Protein AF-A0A5E9G3K6-F1 (afdb_monomer_lite)

Structure (mmCIF, N/CA/C/O backbone):
data_AF-A0A5E9G3K6-F1
#
_entry.id   AF-A0A5E9G3K6-F1
#
loop_
_atom_site.group_PDB
_atom_site.id
_atom_site.type_symbol
_atom_site.label_atom_id
_atom_site.label_alt_id
_atom_site.label_comp_id
_atom_site.label_asym_id
_atom_site.label_entity_id
_atom_site.label_seq_id
_atom_site.pdbx_PDB_ins_code
_atom_site.Cartn_x
_atom_site.Cartn_y
_atom_site.Cartn_z
_atom_site.occupancy
_atom_site.B_iso_or_equiv
_atom_site.auth_seq_id
_atom_site.auth_comp_id
_atom_site.auth_asym_id
_atom_site.auth_atom_id
_atom_site.pdbx_PDB_model_num
ATOM 1 N N . MET A 1 1 ? -11.742 11.467 -11.207 1.00 72.12 1 MET A N 1
ATOM 2 C CA . MET A 1 1 ? -10.871 10.324 -10.913 1.00 72.12 1 MET A CA 1
ATOM 3 C C . MET A 1 1 ? -11.009 10.097 -9.427 1.00 72.12 1 MET A C 1
ATOM 5 O O . MET A 1 1 ? -10.835 11.053 -8.679 1.00 72.12 1 MET A O 1
ATOM 9 N N . THR A 1 2 ? -11.538 8.949 -9.041 1.00 92.94 2 THR A N 1
ATOM 10 C CA . THR A 1 2 ? -11.787 8.596 -7.640 1.00 92.94 2 THR A CA 1
ATOM 11 C C . THR A 1 2 ? -10.501 8.088 -6.991 1.00 92.94 2 THR A C 1
ATOM 13 O O . THR A 1 2 ? -9.568 7.714 -7.699 1.00 92.94 2 THR A O 1
ATOM 16 N N . LEU A 1 3 ? -10.462 8.061 -5.657 1.00 92.44 3 LEU A N 1
ATOM 17 C CA . LEU A 1 3 ? -9.342 7.488 -4.906 1.00 92.44 3 LEU A CA 1
ATOM 18 C C . LEU A 1 3 ? -9.062 6.037 -5.337 1.00 92.44 3 LEU A C 1
ATOM 20 O O . LEU A 1 3 ? -7.922 5.688 -5.617 1.00 92.44 3 LEU A O 1
ATOM 24 N N . ASP A 1 4 ? -10.109 5.221 -5.479 1.00 90.19 4 ASP A N 1
ATOM 25 C CA . ASP A 1 4 ? -9.979 3.824 -5.912 1.00 90.19 4 ASP A CA 1
ATOM 26 C C . ASP A 1 4 ? -9.375 3.710 -7.323 1.00 90.19 4 ASP A C 1
ATOM 28 O O . ASP A 1 4 ? -8.453 2.928 -7.542 1.00 90.19 4 ASP A O 1
ATOM 32 N N . GLU A 1 5 ? -9.823 4.541 -8.272 1.00 93.38 5 GLU A N 1
ATOM 33 C CA . GLU A 1 5 ? -9.261 4.578 -9.633 1.00 93.38 5 GLU A CA 1
ATOM 34 C C . GLU A 1 5 ? -7.786 5.010 -9.646 1.00 93.38 5 GLU A C 1
ATOM 36 O O . GLU A 1 5 ? -7.011 4.579 -10.503 1.00 93.38 5 GLU A O 1
ATOM 41 N N . GLU A 1 6 ? -7.383 5.891 -8.731 1.00 94.88 6 GLU A N 1
ATOM 42 C CA . GLU A 1 6 ? -5.995 6.325 -8.608 1.00 94.88 6 GLU A CA 1
ATOM 43 C C . GLU A 1 6 ? -5.096 5.195 -8.118 1.00 94.88 6 GLU A C 1
ATOM 45 O O . GLU A 1 6 ? -4.076 4.903 -8.752 1.00 94.88 6 GLU A O 1
ATOM 50 N N . LEU A 1 7 ? -5.519 4.521 -7.048 1.00 94.88 7 LEU A N 1
ATOM 51 C CA . LEU A 1 7 ? -4.824 3.368 -6.486 1.00 94.88 7 LEU A CA 1
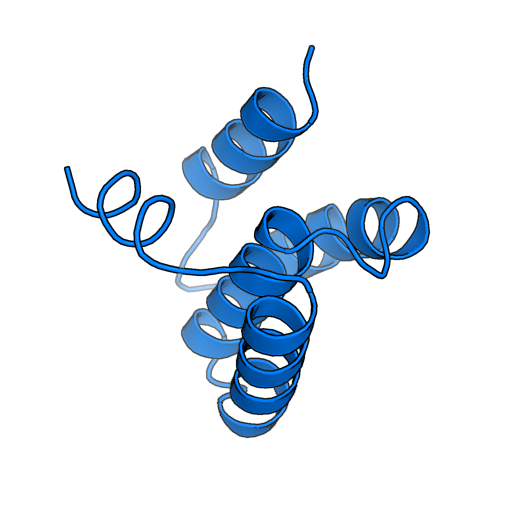ATOM 52 C C . LEU A 1 7 ? -4.707 2.243 -7.521 1.00 94.88 7 LEU A C 1
ATOM 54 O O . LEU A 1 7 ? -3.608 1.742 -7.761 1.00 94.88 7 LEU A O 1
ATOM 58 N N . ASP A 1 8 ? -5.793 1.909 -8.219 1.00 93.94 8 ASP A N 1
ATOM 59 C CA . ASP A 1 8 ? -5.780 0.862 -9.244 1.00 93.94 8 ASP A CA 1
ATOM 60 C C . ASP A 1 8 ? -4.798 1.186 -10.384 1.00 93.94 8 ASP A C 1
ATOM 62 O O . ASP A 1 8 ? -4.088 0.300 -10.875 1.00 93.94 8 ASP A O 1
ATOM 66 N N . ARG A 1 9 ? -4.684 2.460 -10.791 1.00 95.00 9 ARG A N 1
ATOM 67 C CA . ARG A 1 9 ? -3.705 2.880 -11.811 1.00 95.00 9 ARG A CA 1
ATOM 68 C C . ARG A 1 9 ? -2.269 2.738 -11.326 1.00 95.00 9 ARG A C 1
ATOM 70 O O . ARG A 1 9 ? -1.451 2.220 -12.085 1.00 95.00 9 ARG A O 1
ATOM 77 N N . ILE A 1 10 ? -1.974 3.154 -10.093 1.00 95.56 10 ILE A N 1
ATOM 78 C CA . ILE A 1 10 ? -0.644 2.990 -9.481 1.00 95.56 10 ILE A CA 1
ATOM 79 C C . ILE A 1 10 ? -0.260 1.505 -9.472 1.00 95.56 10 ILE A C 1
ATOM 81 O O . ILE A 1 10 ? 0.824 1.135 -9.923 1.00 95.56 10 ILE A O 1
ATOM 85 N N . PHE A 1 11 ? -1.182 0.633 -9.059 1.00 92.06 11 PHE A N 1
ATOM 86 C CA . PHE A 1 11 ? -0.924 -0.804 -8.998 1.00 92.06 11 PHE A CA 1
ATOM 87 C C . PHE A 1 11 ? -0.843 -1.479 -10.364 1.00 92.06 11 PHE A C 1
ATOM 89 O O . PHE A 1 11 ? -0.136 -2.481 -10.491 1.00 92.06 11 PHE A O 1
ATOM 96 N N . THR A 1 12 ? -1.528 -0.957 -11.380 1.00 94.00 12 THR A N 1
ATOM 97 C CA . THR A 1 12 ? -1.489 -1.504 -12.744 1.00 94.00 12 THR A CA 1
ATOM 98 C C . THR A 1 12 ? -0.107 -1.359 -13.380 1.00 94.00 12 THR A C 1
ATOM 100 O O . THR A 1 12 ? 0.321 -2.248 -14.114 1.00 94.00 12 THR A O 1
ATOM 103 N N . VAL A 1 13 ? 0.603 -0.263 -13.099 1.00 92.94 13 VAL A N 1
ATOM 104 C CA . VAL A 1 13 ? 1.901 0.049 -13.728 1.00 92.94 13 VAL A CA 1
ATOM 105 C C . VAL A 1 13 ? 3.113 -0.333 -12.874 1.00 92.94 13 VAL A C 1
ATOM 107 O O . VAL A 1 13 ? 4.240 -0.048 -13.272 1.00 92.94 13 VAL A O 1
ATOM 110 N N . ARG A 1 14 ? 2.902 -0.962 -11.710 1.00 95.12 14 ARG A N 1
ATOM 111 C CA . ARG A 1 14 ? 3.987 -1.287 -10.774 1.00 95.12 14 ARG A CA 1
ATOM 112 C C . ARG A 1 14 ? 4.998 -2.265 -11.369 1.00 95.12 14 ARG A C 1
ATOM 114 O O . ARG A 1 14 ? 4.618 -3.277 -11.962 1.00 95.12 14 ARG A O 1
ATOM 121 N N . ASP A 1 15 ? 6.277 -2.016 -11.111 1.00 95.56 15 ASP A N 1
ATOM 122 C CA . ASP A 1 15 ? 7.332 -2.999 -11.330 1.00 95.56 15 ASP A CA 1
ATOM 123 C C . ASP A 1 15 ? 7.561 -3.783 -10.036 1.00 95.56 15 ASP A C 1
ATOM 125 O O . ASP A 1 15 ? 7.973 -3.238 -9.019 1.00 95.56 15 ASP A O 1
ATOM 129 N N . ARG A 1 16 ? 7.300 -5.090 -10.058 1.00 94.25 16 ARG A N 1
ATOM 130 C CA . ARG A 1 16 ? 7.516 -5.942 -8.878 1.00 94.25 16 ARG A CA 1
ATOM 131 C C . ARG A 1 16 ? 8.998 -6.156 -8.559 1.00 94.25 16 ARG A C 1
ATOM 133 O O . ARG A 1 16 ? 9.300 -6.600 -7.459 1.00 94.25 16 ARG A O 1
ATOM 140 N N . ASN A 1 17 ? 9.902 -5.865 -9.496 1.00 95.62 17 ASN A N 1
ATOM 141 C CA . ASN A 1 17 ? 11.347 -5.901 -9.263 1.00 95.62 17 ASN A CA 1
ATOM 142 C C . ASN A 1 17 ? 11.878 -4.575 -8.696 1.00 95.62 17 ASN A C 1
ATOM 144 O O . ASN A 1 17 ? 12.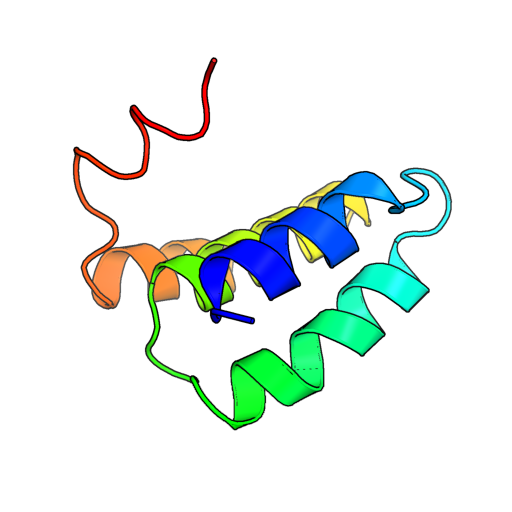960 -4.566 -8.115 1.00 95.62 17 ASN A O 1
ATOM 148 N N . ASP A 1 18 ? 11.126 -3.480 -8.853 1.00 96.31 18 ASP A N 1
ATOM 149 C CA . ASP A 1 18 ? 11.423 -2.163 -8.287 1.00 96.31 18 ASP A CA 1
ATOM 150 C C . ASP A 1 18 ? 10.132 -1.485 -7.809 1.00 96.31 18 ASP A C 1
ATOM 152 O O . ASP A 1 18 ? 9.453 -0.752 -8.530 1.00 96.31 18 ASP A O 1
ATOM 156 N N . MET A 1 19 ? 9.783 -1.760 -6.555 1.00 97.38 19 MET A N 1
ATOM 157 C CA . MET A 1 19 ? 8.558 -1.255 -5.941 1.00 97.38 19 MET A CA 1
ATOM 158 C C . MET A 1 19 ? 8.698 0.163 -5.380 1.00 97.38 19 MET A C 1
ATOM 160 O O . MET A 1 19 ? 7.682 0.750 -4.999 1.00 97.38 19 MET A O 1
ATOM 164 N N . GLN A 1 20 ? 9.905 0.743 -5.341 1.00 97.56 20 GLN A N 1
ATOM 165 C CA . GLN A 1 20 ? 10.120 2.062 -4.741 1.00 97.56 20 GLN A CA 1
ATOM 166 C C . GLN A 1 20 ? 9.273 3.163 -5.408 1.00 97.56 20 GLN A C 1
ATOM 168 O O . GLN A 1 20 ? 8.605 3.889 -4.675 1.00 97.56 20 GLN A O 1
ATOM 173 N N . PRO A 1 21 ? 9.155 3.241 -6.751 1.00 98.12 21 PRO A N 1
ATOM 174 C CA . PRO A 1 21 ? 8.271 4.214 -7.396 1.00 98.12 21 PRO A CA 1
ATOM 175 C C . PRO A 1 21 ? 6.793 4.039 -7.025 1.00 98.12 21 PRO A C 1
ATOM 177 O O . PRO A 1 21 ? 6.046 5.013 -6.964 1.00 98.12 21 PRO A O 1
ATOM 180 N N . THR A 1 22 ? 6.361 2.801 -6.764 1.00 98.06 22 THR A N 1
ATOM 181 C CA . THR A 1 22 ? 4.983 2.514 -6.337 1.00 98.06 22 THR A CA 1
ATOM 182 C C . THR A 1 22 ? 4.758 3.013 -4.915 1.00 98.06 22 THR A C 1
ATOM 184 O O . THR A 1 22 ? 3.760 3.674 -4.648 1.00 98.06 22 THR A O 1
ATOM 187 N N . ILE A 1 23 ? 5.706 2.747 -4.012 1.00 98.19 23 ILE A N 1
ATOM 188 C CA . ILE A 1 23 ? 5.670 3.245 -2.632 1.00 98.19 23 ILE A CA 1
ATOM 189 C C . ILE A 1 23 ? 5.653 4.778 -2.632 1.00 98.19 23 ILE A C 1
ATOM 191 O O . ILE A 1 23 ? 4.777 5.376 -2.011 1.00 98.19 23 ILE A O 1
ATOM 195 N N . ASP A 1 24 ? 6.548 5.413 -3.388 1.00 98.25 24 ASP A N 1
ATOM 196 C CA . ASP A 1 24 ? 6.647 6.873 -3.478 1.00 98.25 24 ASP A CA 1
ATOM 197 C C . ASP A 1 24 ? 5.357 7.515 -4.010 1.00 98.25 24 ASP A C 1
ATOM 199 O O . ASP A 1 24 ? 4.979 8.595 -3.558 1.00 98.25 24 ASP A O 1
ATOM 203 N N . ALA A 1 25 ? 4.648 6.847 -4.927 1.00 97.75 25 ALA A N 1
ATOM 204 C CA . ALA A 1 25 ? 3.351 7.303 -5.423 1.00 97.75 25 ALA A CA 1
ATOM 205 C C . ALA A 1 25 ? 2.222 7.163 -4.383 1.00 97.75 25 ALA A C 1
ATOM 207 O O . ALA A 1 25 ? 1.294 7.969 -4.378 1.00 97.75 25 ALA A O 1
ATOM 208 N N . LEU A 1 26 ? 2.293 6.166 -3.494 1.00 97.88 26 LEU A N 1
ATOM 209 C CA . LEU A 1 26 ? 1.273 5.922 -2.467 1.00 97.88 26 LEU A CA 1
ATOM 210 C C . LEU A 1 26 ? 1.450 6.794 -1.217 1.00 97.88 26 LEU A C 1
ATOM 212 O O . LEU A 1 26 ? 0.463 7.103 -0.552 1.00 97.88 26 LEU A O 1
ATOM 216 N N . LEU A 1 27 ? 2.676 7.208 -0.880 1.00 98.00 27 LEU A N 1
ATOM 217 C CA . LEU A 1 27 ? 2.948 7.983 0.339 1.00 98.00 27 LEU A CA 1
ATOM 218 C C . LEU A 1 27 ? 2.201 9.333 0.414 1.00 98.00 27 LEU A C 1
ATOM 220 O O . LEU A 1 27 ? 1.676 9.641 1.486 1.00 98.00 27 LEU A O 1
ATOM 224 N N . PRO A 1 28 ? 2.085 10.136 -0.665 1.00 98.19 28 PRO A N 1
ATOM 225 C CA . PRO A 1 28 ? 1.253 11.339 -0.655 1.00 98.19 28 PRO A CA 1
ATOM 226 C C . PRO A 1 28 ? -0.225 11.029 -0.392 1.00 98.19 28 PRO A C 1
ATOM 228 O O . PRO A 1 28 ? -0.859 11.707 0.412 1.00 98.19 28 PRO A O 1
ATOM 231 N N . ILE A 1 29 ? -0.750 9.956 -0.992 1.00 97.81 29 ILE A N 1
ATOM 232 C CA . ILE A 1 29 ? -2.143 9.525 -0.808 1.00 97.81 29 ILE A CA 1
ATOM 233 C C . ILE A 1 29 ? -2.379 9.098 0.644 1.00 97.81 29 ILE A C 1
ATOM 235 O O . ILE A 1 29 ? -3.381 9.472 1.247 1.00 97.81 29 ILE A O 1
ATOM 239 N N . LEU A 1 30 ? -1.430 8.373 1.242 1.00 97.94 30 LEU A N 1
ATOM 240 C CA . LEU A 1 30 ? -1.464 8.025 2.662 1.00 97.94 30 LEU A CA 1
ATOM 241 C C . LEU A 1 30 ? -1.447 9.265 3.561 1.00 97.94 30 LEU A C 1
ATOM 243 O O . LEU A 1 30 ? -2.145 9.292 4.571 1.00 97.94 30 LEU A O 1
ATOM 247 N N . ALA A 1 31 ? -0.676 10.294 3.213 1.00 97.81 31 ALA A N 1
ATOM 248 C CA . ALA A 1 31 ? -0.644 11.534 3.984 1.00 97.81 31 ALA A CA 1
ATOM 249 C C . ALA A 1 31 ? -1.990 12.283 3.939 1.00 97.81 31 ALA A C 1
ATOM 251 O O . ALA A 1 31 ? -2.394 12.873 4.942 1.00 97.81 31 ALA A O 1
ATOM 252 N N . GLU A 1 32 ? -2.695 12.236 2.806 1.00 97.75 32 GLU A N 1
ATOM 253 C CA . GLU A 1 32 ? -4.033 12.822 2.642 1.00 97.75 32 GLU A CA 1
ATOM 254 C C . GLU A 1 32 ? -5.137 11.967 3.291 1.00 97.75 32 GLU A C 1
ATOM 256 O O . GLU A 1 32 ? -6.118 12.501 3.815 1.00 97.75 32 GLU A O 1
ATOM 261 N N . HIS A 1 33 ? -4.950 10.644 3.320 1.00 96.25 33 HIS A N 1
ATOM 262 C CA . HIS A 1 33 ? -5.922 9.657 3.793 1.00 96.25 33 HIS A CA 1
ATOM 263 C C . HIS A 1 33 ? -5.321 8.674 4.825 1.00 96.25 33 HIS A C 1
ATOM 265 O O . HIS A 1 33 ? -5.344 7.459 4.616 1.00 96.25 33 HIS A O 1
ATOM 271 N N . PRO A 1 34 ? -4.826 9.150 5.985 1.00 96.44 34 PRO A N 1
ATOM 272 C CA . PRO A 1 34 ? -4.018 8.337 6.907 1.00 96.44 34 PRO A CA 1
ATOM 273 C C . PRO A 1 34 ? -4.790 7.229 7.635 1.00 96.44 34 PRO A C 1
ATOM 275 O O . PRO A 1 34 ? -4.184 6.339 8.221 1.00 96.44 34 PRO A O 1
ATOM 278 N N . ALA A 1 35 ? -6.121 7.293 7.631 1.00 93.38 35 ALA A N 1
ATOM 279 C CA . ALA A 1 35 ? -7.000 6.313 8.263 1.00 93.38 35 ALA A CA 1
ATOM 280 C C . ALA A 1 35 ? -7.897 5.594 7.244 1.00 93.38 35 ALA A C 1
ATOM 282 O O . ALA A 1 35 ? -8.869 4.952 7.636 1.00 93.38 35 ALA A O 1
ATOM 283 N N . ASP A 1 36 ? -7.618 5.728 5.945 1.00 94.88 36 ASP A N 1
ATOM 284 C CA . ASP A 1 36 ? -8.371 5.008 4.926 1.00 94.88 36 ASP A CA 1
ATOM 285 C C . ASP A 1 36 ? -7.876 3.559 4.828 1.00 94.88 36 ASP A C 1
ATOM 287 O O . ASP A 1 36 ? -6.705 3.282 4.564 1.00 94.88 36 ASP A O 1
ATOM 291 N N . ALA A 1 37 ? -8.793 2.621 5.060 1.00 93.56 37 ALA A N 1
ATOM 292 C CA . ALA A 1 37 ? -8.501 1.195 5.092 1.00 93.56 37 ALA A CA 1
ATOM 293 C C . ALA A 1 37 ? -7.913 0.663 3.771 1.00 93.56 37 ALA A C 1
ATOM 295 O O . ALA A 1 37 ? -7.040 -0.206 3.802 1.00 93.56 37 ALA A O 1
ATOM 296 N N . ARG A 1 38 ? -8.366 1.175 2.618 1.00 93.38 38 ARG A N 1
ATOM 297 C CA . ARG A 1 38 ? -7.873 0.771 1.294 1.00 93.38 38 ARG A CA 1
ATOM 298 C C . ARG A 1 38 ? -6.457 1.277 1.081 1.00 93.38 38 ARG A C 1
ATOM 300 O O . ARG A 1 38 ? -5.603 0.505 0.657 1.00 93.38 38 ARG A O 1
ATOM 307 N N . VAL A 1 39 ? -6.209 2.545 1.407 1.00 96.19 39 VAL A N 1
ATOM 308 C CA . VAL A 1 39 ? -4.886 3.170 1.264 1.00 96.19 39 VAL A CA 1
ATOM 309 C C . VAL A 1 39 ? -3.861 2.460 2.145 1.00 96.19 39 VAL A C 1
ATOM 311 O O . VAL A 1 39 ? -2.805 2.066 1.656 1.00 96.19 39 VAL A O 1
ATOM 314 N N . LEU A 1 40 ? -4.194 2.216 3.416 1.00 96.69 40 LEU A N 1
ATOM 315 C CA . LEU A 1 40 ? -3.337 1.473 4.344 1.00 96.69 40 LEU A CA 1
ATOM 316 C C . LEU A 1 40 ? -3.035 0.057 3.832 1.00 96.69 40 LEU A C 1
ATOM 318 O O . LEU A 1 40 ? -1.889 -0.386 3.887 1.00 96.69 40 LEU A O 1
ATOM 322 N N . TYR A 1 41 ? -4.039 -0.638 3.291 1.00 94.75 41 TYR A N 1
ATOM 323 C CA . TYR A 1 41 ? -3.858 -1.974 2.722 1.00 94.75 41 TYR A CA 1
ATOM 324 C C . TYR A 1 41 ? -2.912 -1.972 1.516 1.00 94.75 41 TYR A C 1
ATOM 326 O O . TYR A 1 41 ? -1.997 -2.790 1.449 1.00 94.75 41 TYR A O 1
ATOM 334 N N . GLU A 1 42 ? -3.102 -1.039 0.586 1.00 95.94 42 GLU A N 1
ATOM 335 C CA . GLU A 1 42 ? -2.280 -0.947 -0.618 1.00 95.94 42 GLU A CA 1
ATOM 336 C C . GLU A 1 42 ? -0.834 -0.536 -0.301 1.00 95.94 42 GLU A C 1
ATOM 338 O O . GLU A 1 42 ? 0.111 -1.123 -0.827 1.00 95.94 42 GLU A O 1
ATOM 343 N N . VAL A 1 43 ? -0.624 0.392 0.638 1.00 97.81 43 VAL A N 1
ATOM 344 C CA . VAL A 1 43 ? 0.725 0.716 1.135 1.00 97.81 43 VAL A CA 1
ATOM 345 C C . VAL A 1 43 ? 1.384 -0.521 1.754 1.00 97.81 43 VAL A C 1
ATOM 347 O O . VAL A 1 43 ? 2.541 -0.815 1.447 1.00 97.81 43 VAL A O 1
ATOM 350 N N . GLY A 1 44 ? 0.643 -1.286 2.562 1.00 96.88 44 GLY A N 1
ATOM 351 C CA . GLY A 1 44 ? 1.111 -2.564 3.101 1.00 96.88 44 GLY A CA 1
ATOM 352 C C . GLY A 1 44 ? 1.549 -3.533 2.001 1.00 96.88 44 GLY A C 1
ATOM 353 O O . GLY A 1 44 ? 2.676 -4.025 2.033 1.00 96.88 44 GLY A O 1
ATOM 354 N N . GLY A 1 45 ? 0.715 -3.725 0.975 1.00 95.81 45 GLY A N 1
ATOM 355 C CA . GLY A 1 45 ? 1.019 -4.578 -0.181 1.00 95.81 45 GLY A CA 1
ATOM 356 C C . GLY A 1 45 ? 2.236 -4.128 -0.987 1.00 95.81 45 GLY A C 1
ATOM 357 O O . GLY A 1 45 ? 2.995 -4.965 -1.494 1.00 95.81 45 GLY A O 1
ATOM 358 N N . ALA A 1 46 ? 2.465 -2.818 -1.081 1.00 97.50 46 ALA A N 1
ATOM 359 C CA . ALA A 1 46 ? 3.634 -2.275 -1.755 1.00 97.50 46 ALA A CA 1
ATOM 360 C C . ALA A 1 46 ? 4.934 -2.595 -0.997 1.00 97.50 46 ALA A C 1
ATOM 362 O O . ALA A 1 46 ? 5.896 -3.067 -1.609 1.00 97.50 46 ALA A O 1
ATOM 363 N N . TYR A 1 47 ? 4.946 -2.411 0.328 1.00 97.88 47 TYR A N 1
ATOM 364 C CA . TYR A 1 47 ? 6.087 -2.768 1.178 1.00 97.88 47 TYR A CA 1
ATOM 365 C C . TYR A 1 47 ? 6.339 -4.277 1.230 1.00 97.88 47 TYR A C 1
ATOM 367 O O . TYR A 1 47 ? 7.494 -4.695 1.195 1.00 97.88 47 TYR A O 1
ATOM 375 N N . ASP A 1 48 ? 5.282 -5.088 1.258 1.00 97.00 48 ASP A N 1
ATOM 376 C CA . ASP A 1 48 ? 5.368 -6.552 1.246 1.00 97.00 48 ASP A CA 1
ATOM 377 C C . ASP A 1 48 ? 6.049 -7.045 -0.039 1.00 97.00 48 ASP A C 1
ATO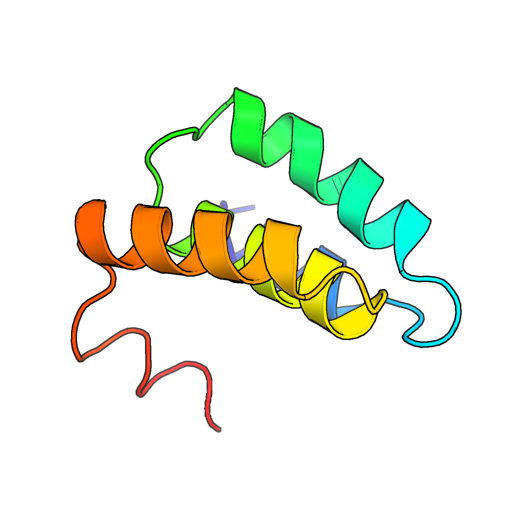M 379 O O . ASP A 1 48 ? 7.055 -7.752 -0.008 1.00 97.00 48 ASP A O 1
ATOM 383 N N . THR A 1 49 ? 5.598 -6.535 -1.193 1.00 96.12 49 THR A N 1
ATOM 384 C CA . THR A 1 49 ? 6.210 -6.844 -2.498 1.00 96.12 49 THR A CA 1
ATOM 385 C C . THR A 1 49 ? 7.668 -6.364 -2.579 1.00 96.12 49 THR A C 1
ATOM 387 O O . THR A 1 49 ? 8.480 -6.988 -3.257 1.00 96.12 49 THR A O 1
ATOM 390 N N . ALA A 1 50 ? 8.024 -5.286 -1.872 1.00 97.25 50 ALA A N 1
ATOM 391 C CA . ALA A 1 50 ? 9.397 -4.785 -1.768 1.00 97.25 50 ALA A CA 1
ATOM 392 C C . ALA A 1 50 ? 10.283 -5.579 -0.779 1.00 97.25 50 ALA A C 1
ATOM 394 O O . ALA A 1 50 ? 11.445 -5.219 -0.584 1.00 97.25 50 ALA A O 1
ATOM 395 N N . GLY A 1 51 ? 9.754 -6.620 -0.124 1.00 96.56 51 GLY A N 1
ATOM 396 C CA . GLY A 1 51 ? 10.465 -7.430 0.873 1.00 96.56 51 GLY A CA 1
ATOM 397 C C . GLY A 1 51 ? 10.560 -6.793 2.265 1.00 96.56 51 GLY A C 1
ATOM 398 O O . GLY A 1 51 ? 11.323 -7.259 3.109 1.00 96.56 51 GLY A O 1
ATOM 399 N N . GLN A 1 52 ? 9.804 -5.725 2.527 1.00 97.38 52 GLN A N 1
ATOM 400 C CA . GLN A 1 52 ? 9.756 -5.024 3.815 1.00 97.38 52 GLN A CA 1
ATOM 401 C C . GLN A 1 52 ? 8.572 -5.512 4.662 1.00 97.38 52 GLN A C 1
ATOM 403 O O . GLN A 1 52 ? 7.706 -4.737 5.071 1.00 97.38 52 GLN A O 1
ATOM 408 N N . GLU A 1 53 ? 8.551 -6.814 4.943 1.00 93.44 53 GLU A N 1
ATOM 409 C CA . GLU A 1 53 ? 7.433 -7.519 5.590 1.00 93.44 53 GLU A CA 1
ATOM 410 C C . GLU A 1 53 ? 7.026 -6.913 6.946 1.00 93.44 53 GLU A C 1
ATOM 412 O O . GLU A 1 53 ? 5.842 -6.802 7.253 1.00 93.44 53 GLU A O 1
AT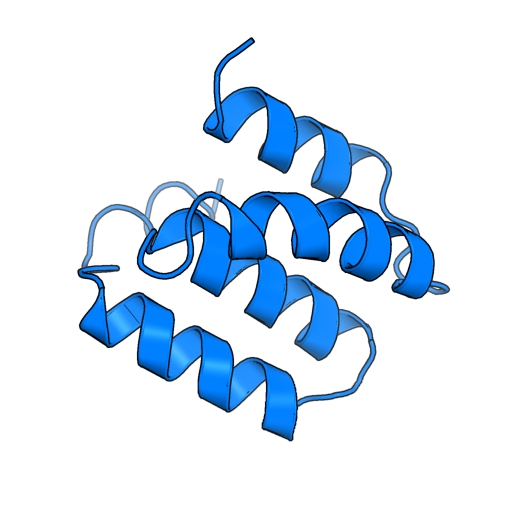OM 417 N N . GLN A 1 54 ? 7.993 -6.459 7.755 1.00 95.38 54 GLN A N 1
ATOM 418 C CA . GLN A 1 54 ? 7.714 -5.849 9.065 1.00 95.38 54 GLN A CA 1
ATOM 419 C C . GLN A 1 54 ? 6.938 -4.532 8.933 1.00 95.38 54 GLN A C 1
ATOM 421 O O . GLN A 1 54 ? 5.991 -4.278 9.679 1.00 95.38 54 GLN A O 1
ATOM 426 N N . THR A 1 55 ? 7.322 -3.704 7.961 1.00 95.62 55 THR A N 1
ATOM 427 C CA . THR A 1 55 ? 6.621 -2.456 7.644 1.00 95.62 55 THR A CA 1
ATOM 428 C C . THR A 1 55 ? 5.228 -2.763 7.102 1.00 95.62 55 THR A C 1
ATOM 430 O O . THR A 1 55 ? 4.247 -2.171 7.550 1.00 95.62 55 THR A O 1
ATOM 433 N N . ALA A 1 56 ? 5.128 -3.736 6.192 1.00 96.88 56 ALA A N 1
ATOM 434 C CA . ALA A 1 56 ? 3.862 -4.171 5.615 1.00 96.88 56 ALA A CA 1
ATOM 435 C C . ALA A 1 56 ? 2.867 -4.654 6.677 1.00 96.88 56 ALA A C 1
ATOM 437 O O . ALA A 1 56 ? 1.710 -4.234 6.673 1.00 96.88 56 ALA A O 1
ATOM 438 N N . GLN A 1 57 ? 3.326 -5.470 7.632 1.00 95.00 57 GLN A N 1
ATOM 439 C CA . GLN A 1 57 ? 2.494 -5.967 8.725 1.00 95.00 57 GLN A CA 1
ATOM 440 C C . GLN A 1 57 ? 1.861 -4.819 9.521 1.00 95.00 57 GLN A C 1
ATOM 442 O O . GLN A 1 57 ? 0.657 -4.843 9.770 1.00 95.00 57 GLN A O 1
ATOM 447 N N . SER A 1 58 ? 2.640 -3.789 9.869 1.00 95.88 58 SER A N 1
ATOM 448 C CA . SER A 1 58 ? 2.114 -2.633 10.604 1.00 95.88 58 SER A CA 1
ATOM 449 C C . SER A 1 58 ? 1.013 -1.903 9.829 1.00 95.88 58 SER A C 1
ATOM 451 O O . SER A 1 58 ? 0.031 -1.453 10.422 1.00 95.88 58 SER A O 1
ATOM 453 N N . PHE A 1 59 ? 1.138 -1.805 8.505 1.00 96.69 59 PHE A N 1
ATOM 454 C CA . PHE A 1 59 ? 0.107 -1.202 7.662 1.00 96.69 59 PHE A CA 1
ATOM 455 C C . PHE A 1 59 ? -1.143 -2.070 7.545 1.00 96.69 59 PHE A C 1
ATOM 457 O O . PHE A 1 59 ? -2.254 -1.549 7.637 1.00 96.69 59 PHE A O 1
ATOM 464 N N . TYR A 1 60 ? -0.992 -3.388 7.417 1.00 93.94 60 TYR A N 1
ATOM 465 C CA . TYR A 1 60 ? -2.136 -4.298 7.414 1.00 93.94 60 TYR A CA 1
ATOM 466 C C . TYR A 1 60 ? -2.903 -4.266 8.739 1.00 93.94 60 TYR A C 1
ATOM 468 O O . TYR A 1 60 ? -4.133 -4.227 8.731 1.00 93.94 60 TYR A O 1
ATOM 476 N N . GLU A 1 61 ? -2.206 -4.216 9.876 1.00 93.56 61 GLU A N 1
ATOM 477 C CA . GLU A 1 61 ? -2.833 -4.056 11.193 1.00 93.56 61 GLU A CA 1
ATOM 478 C C . GLU A 1 61 ? -3.623 -2.742 11.276 1.00 93.56 61 GLU A C 1
ATOM 480 O O . GLU A 1 61 ? -4.790 -2.741 11.673 1.00 93.56 61 GLU A O 1
ATOM 485 N N . GLN A 1 62 ? -3.034 -1.629 10.828 1.00 94.75 62 GLN A N 1
ATOM 486 C CA . GLN A 1 62 ? -3.72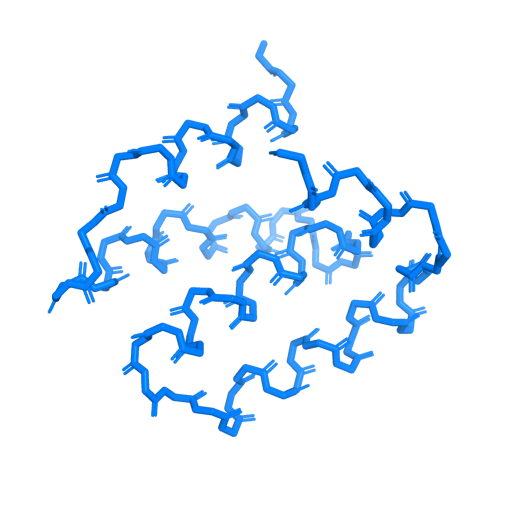4 -0.337 10.765 1.00 94.75 62 GLN A CA 1
ATOM 487 C C . GLN A 1 62 ? -4.947 -0.376 9.839 1.00 94.75 62 GLN A C 1
ATOM 489 O O . GLN A 1 62 ? -6.000 0.143 10.208 1.00 94.75 62 GLN A O 1
ATOM 494 N N . ALA A 1 63 ? -4.851 -1.028 8.677 1.00 94.06 63 ALA A N 1
ATOM 495 C CA . ALA A 1 63 ? -5.969 -1.174 7.748 1.00 94.06 63 ALA A CA 1
ATOM 496 C C . ALA A 1 63 ? -7.140 -1.934 8.393 1.00 94.06 63 ALA A C 1
ATOM 498 O O . ALA A 1 63 ? -8.292 -1.500 8.308 1.00 94.06 63 ALA A O 1
ATOM 499 N N . LEU A 1 64 ? -6.853 -3.035 9.098 1.00 90.25 64 LEU A N 1
ATOM 500 C CA . LEU A 1 64 ? -7.854 -3.799 9.853 1.00 90.25 64 LEU A CA 1
ATOM 501 C C . LEU A 1 64 ? -8.529 -2.928 10.922 1.00 90.25 64 LEU A C 1
ATOM 503 O O . LEU A 1 64 ? -9.757 -2.928 11.031 1.00 90.25 64 LEU A O 1
ATOM 507 N N . HIS A 1 65 ? -7.751 -2.136 11.664 1.00 90.56 65 HIS A N 1
ATOM 508 C CA . HIS A 1 65 ? -8.280 -1.183 12.644 1.00 90.56 65 HIS A CA 1
ATOM 509 C C . HIS A 1 65 ? -9.133 -0.072 12.013 1.00 90.56 65 HIS A C 1
ATOM 511 O O . HIS A 1 65 ? -10.120 0.348 12.617 1.00 90.56 65 HIS A O 1
ATOM 517 N N . ALA A 1 66 ? -8.797 0.362 10.799 1.00 89.81 66 ALA A N 1
ATOM 518 C CA . ALA A 1 66 ? -9.547 1.350 10.024 1.00 89.81 66 ALA A CA 1
ATOM 519 C C . ALA A 1 66 ? -10.863 0.808 9.430 1.00 89.81 66 ALA A C 1
ATOM 521 O O . ALA A 1 66 ? -11.608 1.546 8.787 1.00 89.81 66 ALA A O 1
ATOM 522 N N . GLY A 1 67 ? -11.182 -0.470 9.656 1.00 86.94 67 GLY A N 1
ATOM 523 C CA . GLY A 1 67 ? -12.430 -1.080 9.206 1.00 86.94 67 GLY A CA 1
ATOM 524 C C . GLY A 1 67 ? -12.302 -1.906 7.930 1.00 86.94 67 GLY A C 1
ATOM 525 O O . GLY A 1 67 ? -13.335 -2.277 7.363 1.00 86.94 67 GLY A O 1
ATOM 526 N N . LEU A 1 68 ? -11.076 -2.253 7.503 1.00 78.12 68 LEU A N 1
ATOM 527 C CA . LEU A 1 68 ? -10.848 -3.286 6.491 1.00 78.12 68 LEU A CA 1
ATOM 528 C C . LEU A 1 68 ? -11.436 -4.610 7.006 1.00 78.12 68 LEU A C 1
ATOM 530 O O . LEU A 1 68 ? -10.796 -5.367 7.727 1.00 78.12 68 LEU A O 1
ATOM 534 N N . SER A 1 69 ? -12.694 -4.889 6.684 1.00 64.75 69 SER A N 1
ATOM 535 C CA . SER A 1 69 ? -13.400 -6.073 7.165 1.00 64.75 69 SER A CA 1
ATOM 536 C C . SER A 1 69 ? -14.209 -6.693 6.035 1.00 64.75 69 SER A C 1
ATOM 538 O O . SER A 1 69 ? -14.919 -5.990 5.324 1.00 64.75 69 SER A O 1
ATOM 540 N N . GLY A 1 70 ? -14.060 -8.014 5.861 1.00 56.31 70 GLY A N 1
ATOM 541 C CA . GLY A 1 70 ? -14.950 -8.945 5.142 1.00 56.31 70 GLY A CA 1
ATOM 542 C C . GLY A 1 70 ? -15.221 -8.732 3.643 1.00 56.31 70 GLY A C 1
ATOM 543 O O . GLY A 1 70 ? -15.163 -9.692 2.878 1.00 56.31 70 GLY A O 1
ATOM 544 N N . ASP A 1 71 ? -15.520 -7.511 3.208 1.00 52.94 71 ASP A N 1
ATOM 545 C CA . ASP A 1 71 ? -15.995 -7.183 1.864 1.00 52.94 71 ASP A CA 1
ATOM 546 C C . ASP A 1 71 ? -14.879 -6.689 0.937 1.00 52.94 71 ASP A C 1
ATOM 548 O O . ASP A 1 71 ? -14.923 -6.981 -0.257 1.00 52.94 71 ASP A O 1
ATOM 552 N N . MET A 1 72 ? -13.846 -6.018 1.460 1.00 53.69 72 MET A N 1
ATOM 553 C CA . MET A 1 72 ? -12.695 -5.594 0.647 1.00 53.69 72 MET A CA 1
ATOM 554 C C . MET A 1 72 ? -11.797 -6.792 0.280 1.00 53.69 72 MET A C 1
ATOM 556 O O . MET A 1 72 ? -11.407 -6.930 -0.875 1.00 53.69 72 MET A O 1
ATOM 560 N N . LEU A 1 73 ? -11.621 -7.754 1.203 1.00 52.19 73 LEU A N 1
ATOM 561 C CA . LEU A 1 73 ? -10.957 -9.043 0.935 1.00 52.19 73 LEU A CA 1
ATOM 562 C C . LEU A 1 73 ? -11.630 -9.842 -0.194 1.00 52.19 73 LEU A C 1
ATOM 564 O O . LEU A 1 73 ? -10.946 -10.548 -0.925 1.00 52.19 73 LEU A O 1
ATOM 568 N N . ARG A 1 74 ? -12.957 -9.739 -0.368 1.00 50.06 74 ARG A N 1
ATOM 569 C CA . ARG A 1 74 ? -13.652 -10.419 -1.477 1.00 50.06 74 ARG A CA 1
ATOM 570 C C . ARG A 1 74 ? -13.505 -9.702 -2.818 1.00 50.06 74 ARG A C 1
ATOM 572 O O . ARG A 1 74 ? -13.660 -10.354 -3.844 1.00 50.06 74 ARG A O 1
ATOM 579 N N . ARG A 1 75 ? -13.241 -8.390 -2.833 1.00 51.09 75 ARG A N 1
ATOM 580 C CA . ARG A 1 75 ? -13.129 -7.605 -4.077 1.00 51.09 75 ARG A CA 1
ATOM 581 C C . ARG A 1 75 ? -11.716 -7.591 -4.658 1.00 51.09 75 ARG A C 1
ATOM 583 O O . ARG A 1 75 ? -11.588 -7.452 -5.864 1.00 51.09 75 ARG A O 1
ATOM 590 N N . CYS A 1 76 ? -10.682 -7.798 -3.844 1.00 48.25 76 CYS A N 1
ATOM 591 C CA . CYS A 1 76 ? -9.287 -7.806 -4.305 1.00 48.25 76 C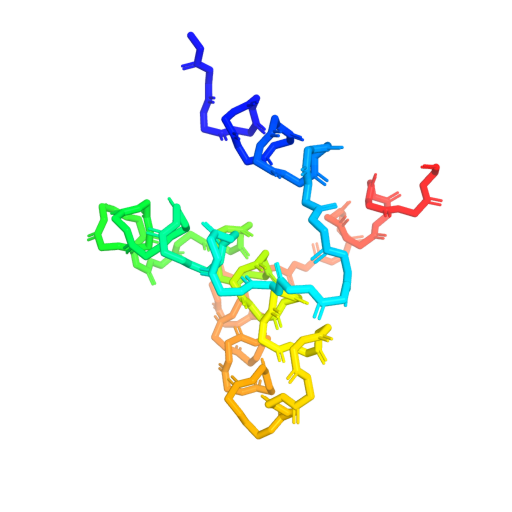YS A CA 1
ATOM 592 C C . CYS A 1 76 ? -8.790 -9.173 -4.826 1.00 48.25 76 CYS A C 1
ATOM 594 O O . CYS A 1 76 ? -7.611 -9.301 -5.141 1.00 48.25 76 CYS A O 1
ATOM 596 N N . TYR A 1 77 ? -9.661 -10.189 -4.912 1.00 40.69 77 TYR A N 1
ATOM 597 C CA . TYR A 1 77 ? -9.322 -11.565 -5.320 1.00 40.69 77 TYR A CA 1
ATOM 598 C C . TYR A 1 77 ? -10.097 -12.074 -6.555 1.00 40.69 77 TYR A C 1
ATOM 600 O O . TYR A 1 77 ? -10.417 -13.261 -6.635 1.00 40.69 77 TYR A O 1
ATOM 608 N N . VAL A 1 78 ? -10.389 -11.212 -7.533 1.00 40.34 78 VAL A N 1
ATOM 609 C CA . VAL A 1 78 ? -10.842 -11.649 -8.873 1.00 40.34 78 VAL A CA 1
ATOM 610 C C . VAL A 1 78 ? -9.826 -11.319 -9.951 1.00 40.34 78 VAL A C 1
ATOM 612 O O . VAL A 1 78 ? -9.240 -10.219 -9.886 1.00 40.34 78 VAL A O 1
#

pLDDT: mean 89.16, std 15.33, range [40.34, 98.25]

InterPro domains:
  IPR011990 Tetratricopeptide-like helical domain superfamily [SSF48452] (9-66)
  IPR041656 Tetratrico peptide repeat, group 5 [PF12688] (39-76)

Secondary structure (DSSP, 8-state):
--HHHHHHHHHHT-BTTB-HHHHHHHHHHHHH-TT-HHHHHHHHHHHHHTT-HHHHHHHHHHHHHTT--TTHHHHS--

Sequence (78 aa):
MTLDEELDRIFTVRDRNDMQPTIDALLPILAEHPADARVLYEVGGAYDTAGQEQTAQSFYEQALHAGLSGDMLRRCYV

Organism: NCBI:txid1424659

Foldseek 3Di:
DDPVVQLVVLVVPADLVDLPVSLVSLVVVCVVVVLALVSLQSNLVSCVSVVNNVSSVVSNVSSVVSPPDDPVVVVVPD

Radius of gyration: 11.68 Å; chains: 1; bounding box: 27×24×26 Å